Protein AF-D1ADI3-F1 (afdb_monomer_lite)

InterPro domains:
  IPR058776 Potassium/proton antiporter subunit KhtT-like, N-terminal domain [PF25991] (2-65)

Structure (mmCIF, N/CA/C/O backbone):
data_AF-D1ADI3-F1
#
_entry.id   AF-D1ADI3-F1
#
loop_
_atom_site.group_PDB
_atom_site.id
_atom_site.type_symbol
_atom_site.label_atom_id
_atom_site.label_alt_id
_atom_site.label_comp_id
_atom_site.label_asym_id
_atom_site.label_entity_id
_atom_site.label_seq_id
_atom_site.pdbx_PDB_ins_code
_atom_site.Cartn_x
_atom_site.Cartn_y
_atom_site.Cartn_z
_atom_site.occupancy
_atom_site.B_iso_or_equiv
_atom_site.auth_seq_id
_atom_site.auth_comp_id
_atom_site.auth_asym_id
_atom_site.auth_atom_id
_atom_site.pdbx_PDB_model_num
ATOM 1 N N . MET A 1 1 ? 9.958 -9.451 -1.513 1.00 50.16 1 MET A N 1
ATOM 2 C CA . MET A 1 1 ? 10.505 -8.105 -1.257 1.00 50.16 1 MET A CA 1
ATOM 3 C C . MET A 1 1 ? 11.798 -8.007 -2.045 1.00 50.16 1 MET A C 1
ATOM 5 O O . MET A 1 1 ? 12.748 -8.694 -1.699 1.00 50.16 1 MET A O 1
ATOM 9 N N . HIS A 1 2 ? 11.793 -7.265 -3.152 1.00 48.75 2 HIS A N 1
ATOM 10 C CA . HIS A 1 2 ? 13.015 -6.947 -3.889 1.00 48.75 2 HIS A CA 1
ATOM 11 C C . HIS A 1 2 ? 13.435 -5.539 -3.481 1.00 48.75 2 HIS A C 1
ATOM 13 O O . HIS A 1 2 ? 12.720 -4.576 -3.744 1.00 48.75 2 HIS A O 1
ATOM 19 N N . THR A 1 3 ? 14.561 -5.430 -2.783 1.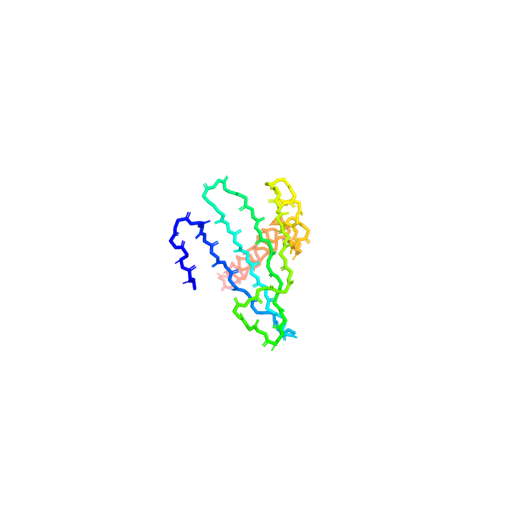00 45.84 3 THR A N 1
ATOM 20 C CA . THR A 1 3 ? 15.181 -4.137 -2.495 1.00 45.84 3 THR A CA 1
ATOM 21 C C . THR A 1 3 ? 15.946 -3.720 -3.743 1.00 45.84 3 THR A C 1
ATOM 23 O O . THR A 1 3 ? 16.947 -4.349 -4.084 1.00 45.84 3 THR A O 1
ATOM 26 N N . ILE A 1 4 ? 15.460 -2.696 -4.444 1.00 57.00 4 ILE A N 1
ATOM 27 C CA . ILE A 1 4 ? 16.210 -2.066 -5.534 1.00 57.00 4 ILE A CA 1
ATOM 28 C C . ILE A 1 4 ? 17.205 -1.104 -4.867 1.00 57.00 4 ILE A C 1
ATOM 30 O O . ILE A 1 4 ? 16.772 -0.233 -4.104 1.00 57.00 4 ILE A O 1
ATOM 34 N N . PRO A 1 5 ? 18.528 -1.270 -5.058 1.00 40.47 5 PRO A N 1
ATOM 35 C CA . PRO A 1 5 ? 19.515 -0.428 -4.393 1.00 40.47 5 PRO A CA 1
ATOM 36 C C . PRO A 1 5 ? 19.286 1.050 -4.731 1.00 40.47 5 PRO A C 1
ATOM 38 O O . PRO A 1 5 ? 19.374 1.444 -5.889 1.00 40.47 5 PRO A O 1
ATOM 41 N N . GLY A 1 6 ? 19.007 1.863 -3.709 1.00 58.59 6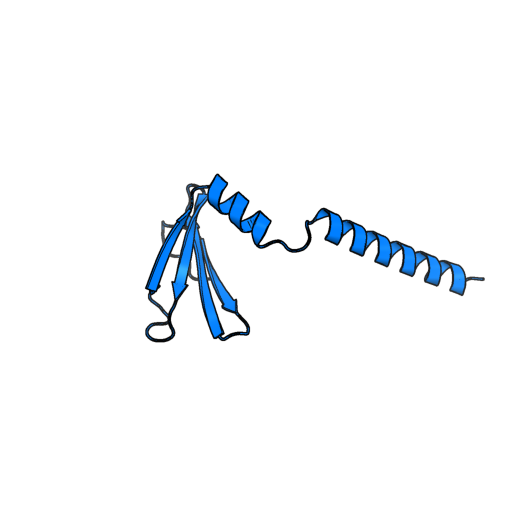 GLY A N 1
ATOM 42 C CA . GLY A 1 6 ? 18.960 3.324 -3.815 1.00 58.59 6 GLY A CA 1
ATOM 43 C C . GLY A 1 6 ? 17.615 3.962 -4.178 1.00 58.59 6 GLY A C 1
ATOM 44 O O . GLY A 1 6 ? 17.601 5.173 -4.354 1.00 58.59 6 GLY A O 1
ATOM 45 N N . THR A 1 7 ? 16.503 3.220 -4.284 1.00 64.81 7 THR A N 1
ATOM 46 C CA . THR A 1 7 ? 15.254 3.809 -4.831 1.00 64.81 7 THR A CA 1
ATOM 47 C C . THR A 1 7 ? 13.978 3.584 -4.020 1.00 64.81 7 THR A C 1
ATOM 49 O O . THR A 1 7 ? 12.998 4.267 -4.285 1.00 64.81 7 THR A O 1
ATOM 52 N N . GLY A 1 8 ? 13.958 2.705 -3.011 1.00 77.12 8 GLY A N 1
ATOM 53 C CA . GLY A 1 8 ? 12.768 2.512 -2.171 1.00 77.12 8 GLY A CA 1
ATOM 54 C C . GLY A 1 8 ? 12.443 1.063 -1.820 1.00 77.12 8 GLY A C 1
ATOM 55 O O . GLY A 1 8 ? 13.241 0.153 -2.046 1.00 77.12 8 GLY A O 1
ATOM 56 N N . THR A 1 9 ? 11.251 0.844 -1.264 1.00 85.88 9 THR A N 1
ATOM 57 C CA . THR A 1 9 ? 10.685 -0.486 -0.994 1.00 85.88 9 THR A CA 1
ATOM 58 C C . THR A 1 9 ? 9.556 -0.780 -1.970 1.00 85.88 9 THR A C 1
ATOM 60 O O . THR A 1 9 ? 8.614 0.001 -2.071 1.00 85.88 9 THR A O 1
ATOM 63 N N . VAL A 1 10 ? 9.621 -1.926 -2.655 1.00 89.06 10 VAL A N 1
ATOM 64 C CA . VAL A 1 10 ? 8.537 -2.401 -3.525 1.00 89.06 10 VAL A CA 1
ATOM 65 C C . VAL A 1 10 ? 7.746 -3.508 -2.834 1.00 89.06 10 VAL A C 1
ATOM 67 O O . VAL A 1 10 ? 8.301 -4.533 -2.419 1.00 89.06 10 VAL A O 1
ATOM 70 N N . HIS A 1 11 ? 6.434 -3.315 -2.754 1.00 88.12 11 HIS A N 1
ATOM 71 C CA . HIS A 1 11 ? 5.466 -4.289 -2.270 1.00 88.12 11 HIS A CA 1
ATOM 72 C C . HIS A 1 11 ? 4.675 -4.866 -3.439 1.00 88.12 11 HIS A C 1
ATOM 74 O O . HIS A 1 11 ? 3.919 -4.147 -4.084 1.00 88.12 11 HIS A O 1
ATOM 80 N N . HIS A 1 12 ? 4.807 -6.167 -3.691 1.00 89.00 12 HIS A N 1
ATOM 81 C CA . HIS A 1 12 ? 4.021 -6.874 -4.703 1.00 89.00 12 HIS A CA 1
ATOM 82 C C . HIS A 1 12 ? 2.822 -7.577 -4.076 1.00 89.00 12 HIS A C 1
ATOM 84 O O . HIS A 1 12 ? 2.948 -8.225 -3.036 1.00 89.00 12 HIS A O 1
ATOM 90 N N . TYR A 1 13 ? 1.680 -7.499 -4.753 1.00 86.75 13 TYR A N 1
ATOM 91 C CA . TYR A 1 13 ? 0.442 -8.163 -4.375 1.00 86.75 13 TYR A CA 1
ATOM 92 C C . TYR A 1 13 ? -0.176 -8.861 -5.582 1.00 86.75 13 TYR A C 1
ATOM 94 O O . TYR A 1 13 ? -0.291 -8.293 -6.667 1.00 86.75 13 TYR A O 1
ATOM 102 N N . GLU A 1 14 ? -0.624 -10.092 -5.372 1.00 87.44 14 GLU A N 1
ATOM 103 C CA . GLU A 1 14 ? -1.434 -10.827 -6.334 1.00 87.44 14 GLU A CA 1
ATOM 104 C C . GLU A 1 14 ? -2.853 -10.949 -5.785 1.00 87.44 14 GLU A C 1
ATOM 106 O O . GLU A 1 14 ? -3.092 -11.434 -4.676 1.00 87.44 14 GLU A O 1
ATOM 111 N N . THR A 1 15 ? -3.817 -10.442 -6.543 1.00 83.12 15 THR A N 1
ATOM 112 C CA . THR A 1 15 ? -5.228 -10.550 -6.189 1.00 83.12 15 THR A CA 1
ATOM 113 C C . THR A 1 15 ? -5.715 -11.974 -6.428 1.00 83.12 15 THR A C 1
ATOM 115 O O . THR A 1 15 ? -5.262 -12.665 -7.334 1.00 83.12 15 THR A O 1
ATOM 118 N N . ARG A 1 16 ? -6.759 -12.388 -5.706 1.00 83.56 16 ARG A N 1
ATOM 119 C CA . ARG A 1 16 ? -7.425 -13.687 -5.937 1.00 83.56 16 ARG A CA 1
ATOM 120 C C . ARG A 1 16 ? -8.000 -13.850 -7.350 1.00 83.56 16 ARG A C 1
ATOM 122 O O . ARG A 1 16 ? -8.339 -14.958 -7.740 1.00 83.56 16 ARG A O 1
ATOM 129 N N . ARG A 1 17 ? -8.157 -12.748 -8.092 1.00 83.06 17 ARG A N 1
ATOM 130 C CA . ARG A 1 17 ? -8.621 -12.736 -9.487 1.00 83.06 17 ARG A CA 1
ATOM 131 C C . ARG A 1 17 ? -7.474 -12.863 -10.500 1.00 83.06 17 ARG A C 1
ATOM 133 O O . ARG A 1 17 ? -7.742 -12.779 -11.690 1.00 83.06 17 ARG A O 1
ATOM 140 N N . GLY A 1 18 ? -6.231 -13.033 -10.043 1.00 84.88 18 GLY A N 1
ATOM 141 C CA . GLY A 1 18 ? -5.050 -13.210 -10.893 1.00 84.88 18 GLY A CA 1
ATOM 142 C C . GLY A 1 18 ? -4.391 -11.912 -11.369 1.00 84.88 18 GLY A C 1
ATOM 143 O O . GLY A 1 18 ? -3.463 -11.961 -12.166 1.00 84.88 18 GLY A O 1
ATOM 144 N N . HIS A 1 19 ? -4.838 -10.739 -10.906 1.00 85.38 19 HIS A N 1
ATOM 145 C CA . HIS A 1 19 ? -4.141 -9.479 -11.199 1.00 85.38 19 HIS A CA 1
ATOM 146 C C . HIS A 1 19 ? -2.947 -9.290 -10.268 1.00 85.38 19 HIS A C 1
ATOM 148 O O . HIS A 1 19 ? -3.105 -9.431 -9.052 1.00 85.38 19 HIS A O 1
ATOM 154 N N . ARG A 1 20 ? -1.800 -8.891 -10.821 1.00 89.31 20 ARG A N 1
ATOM 155 C CA . ARG A 1 20 ? -0.608 -8.503 -10.065 1.00 89.31 20 ARG A CA 1
ATOM 156 C C . ARG A 1 20 ? -0.485 -6.978 -10.038 1.00 89.31 20 ARG A C 1
ATOM 158 O O . ARG A 1 20 ? -0.565 -6.313 -11.069 1.00 89.31 20 ARG A O 1
ATOM 165 N N . LEU A 1 21 ? -0.276 -6.440 -8.844 1.00 90.19 21 LEU A N 1
ATOM 166 C CA . LEU A 1 21 ? -0.039 -5.023 -8.587 1.00 90.19 21 LEU A CA 1
ATOM 167 C C . LEU A 1 21 ? 1.206 -4.843 -7.714 1.00 90.19 21 LEU A C 1
ATOM 169 O O . LEU A 1 21 ? 1.564 -5.725 -6.931 1.00 90.19 21 LEU A O 1
ATOM 173 N N . GLY A 1 22 ? 1.871 -3.707 -7.862 1.00 91.25 22 GLY A N 1
ATOM 174 C CA . GLY A 1 22 ? 3.028 -3.305 -7.077 1.00 91.25 22 GLY A CA 1
ATOM 175 C C . GLY A 1 22 ? 2.834 -1.911 -6.497 1.00 91.25 22 GLY A C 1
ATOM 176 O O . GLY A 1 22 ? 2.176 -1.075 -7.107 1.00 91.25 22 GLY A O 1
ATOM 177 N N . VAL A 1 23 ? 3.410 -1.658 -5.328 1.00 92.56 23 VAL A N 1
ATOM 178 C CA . VAL A 1 23 ? 3.532 -0.316 -4.755 1.00 92.56 23 VAL A CA 1
ATOM 179 C C . VAL A 1 23 ? 4.998 -0.086 -4.428 1.00 92.56 23 VAL A C 1
ATOM 181 O O . VAL A 1 23 ? 5.544 -0.773 -3.564 1.00 92.56 23 VAL A O 1
ATOM 184 N N . LEU A 1 24 ? 5.636 0.850 -5.125 1.00 91.19 24 LEU A N 1
ATOM 185 C CA . LEU A 1 24 ? 6.964 1.354 -4.783 1.00 91.19 24 LEU A CA 1
ATOM 186 C C . LEU A 1 24 ? 6.798 2.555 -3.853 1.00 91.19 24 LEU A C 1
ATOM 188 O O . LEU A 1 24 ? 6.035 3.466 -4.155 1.00 91.19 24 LEU A O 1
ATOM 192 N N . ILE A 1 25 ? 7.509 2.541 -2.734 1.00 90.06 25 ILE A N 1
ATOM 193 C CA . ILE A 1 25 ? 7.634 3.670 -1.815 1.00 90.06 25 ILE A CA 1
ATOM 194 C C . ILE A 1 25 ? 9.090 4.092 -1.855 1.00 90.06 25 ILE A C 1
ATOM 196 O O . ILE A 1 25 ? 9.949 3.320 -1.420 1.00 90.06 25 ILE A O 1
ATOM 200 N N . ASP A 1 26 ? 9.370 5.272 -2.389 1.00 87.62 26 ASP A N 1
ATOM 201 C CA . ASP A 1 26 ? 10.732 5.785 -2.398 1.00 87.62 26 ASP A CA 1
ATOM 202 C C . ASP A 1 26 ? 11.152 6.342 -1.027 1.00 87.62 26 ASP A C 1
ATOM 204 O O . ASP A 1 26 ? 10.433 6.271 -0.027 1.00 87.62 26 ASP A O 1
ATOM 208 N N . HIS A 1 27 ? 12.377 6.848 -0.962 1.00 83.44 27 HIS A N 1
ATOM 209 C CA . HIS A 1 27 ? 12.961 7.396 0.257 1.00 83.44 27 HIS A CA 1
ATOM 210 C C . HIS A 1 27 ? 12.411 8.784 0.641 1.00 83.44 27 HIS A C 1
ATOM 212 O O . HIS A 1 27 ? 12.534 9.181 1.799 1.00 83.44 27 HIS A O 1
ATOM 218 N N . GLU A 1 28 ? 11.789 9.497 -0.299 1.00 82.12 28 GLU A N 1
ATOM 219 C CA . GLU A 1 28 ? 11.122 10.792 -0.100 1.00 82.12 28 GLU A CA 1
ATOM 220 C C . GLU A 1 28 ? 9.653 10.596 0.341 1.00 82.12 28 GLU A C 1
ATOM 222 O O . GLU A 1 28 ? 9.009 11.488 0.908 1.00 82.12 28 GLU A O 1
ATOM 227 N N . GLY A 1 29 ? 9.150 9.368 0.199 1.00 80.69 29 GLY A N 1
ATOM 228 C CA . GLY A 1 29 ? 7.815 8.941 0.584 1.00 80.69 29 GLY A CA 1
ATOM 229 C C . GLY A 1 29 ? 6.789 9.068 -0.538 1.00 80.69 29 GLY A C 1
ATOM 230 O O . GLY A 1 29 ? 5.598 8.905 -0.251 1.00 80.69 29 GLY A O 1
ATOM 231 N N . HIS A 1 30 ? 7.219 9.332 -1.776 1.00 85.88 30 HIS A N 1
ATOM 232 C CA . HIS A 1 30 ? 6.345 9.234 -2.939 1.00 85.88 30 HIS A CA 1
ATOM 233 C C . HIS A 1 30 ? 6.006 7.775 -3.198 1.00 85.88 30 HIS A C 1
ATOM 235 O O . HIS A 1 30 ? 6.769 6.845 -2.898 1.00 85.88 30 HIS A O 1
ATOM 241 N N . ARG A 1 31 ? 4.797 7.568 -3.711 1.00 92.50 31 ARG A N 1
ATOM 242 C CA . ARG A 1 31 ? 4.242 6.236 -3.907 1.00 92.50 31 ARG A CA 1
ATOM 243 C C . ARG A 1 31 ? 3.950 6.059 -5.373 1.00 92.50 31 ARG A C 1
ATOM 245 O O . ARG A 1 31 ? 3.326 6.898 -5.998 1.00 92.50 31 ARG A O 1
ATOM 252 N N . THR A 1 32 ? 4.382 4.937 -5.912 1.00 92.56 32 THR A N 1
ATOM 253 C CA . THR A 1 32 ? 4.162 4.606 -7.310 1.00 92.56 32 THR A CA 1
ATOM 254 C C . THR A 1 32 ? 3.383 3.304 -7.390 1.00 92.56 32 THR A C 1
ATOM 256 O O . THR A 1 32 ? 3.852 2.259 -6.932 1.00 92.56 32 THR A O 1
ATOM 259 N N . LEU A 1 33 ? 2.180 3.365 -7.958 1.00 92.19 33 LEU A N 1
ATOM 260 C CA . LEU A 1 33 ? 1.344 2.204 -8.229 1.00 92.19 33 LEU A CA 1
ATOM 261 C C . LEU A 1 33 ? 1.759 1.576 -9.560 1.00 92.19 33 LEU A C 1
ATOM 263 O O . LEU A 1 33 ? 1.807 2.239 -10.590 1.00 92.19 33 LEU A O 1
ATOM 267 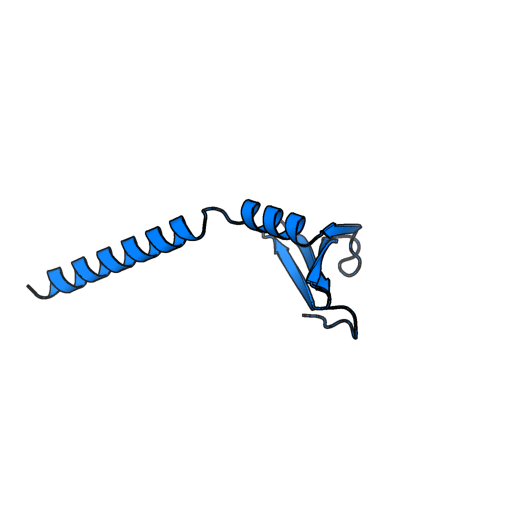N N . MET A 1 34 ? 2.020 0.277 -9.543 1.00 92.12 34 MET A N 1
ATOM 268 C CA . MET A 1 34 ? 2.480 -0.504 -10.686 1.00 92.12 34 MET A CA 1
ATOM 269 C C . MET A 1 34 ? 1.436 -1.571 -11.017 1.00 92.12 34 MET A C 1
ATOM 271 O O . MET A 1 34 ? 1.042 -2.350 -10.149 1.00 92.12 34 MET A O 1
ATOM 275 N N . ILE A 1 35 ? 0.991 -1.634 -12.268 1.00 90.88 35 ILE A N 1
ATOM 276 C CA . ILE A 1 35 ? 0.022 -2.624 -12.753 1.00 90.88 35 ILE A CA 1
ATOM 277 C C . ILE A 1 35 ? 0.729 -3.542 -13.741 1.00 90.88 35 ILE A C 1
ATOM 279 O O . ILE A 1 35 ? 1.267 -3.084 -14.750 1.00 90.88 35 ILE A O 1
ATOM 283 N N . TYR A 1 36 ? 0.693 -4.842 -13.469 1.00 87.81 36 TYR A N 1
ATOM 284 C CA . TYR A 1 36 ? 1.328 -5.860 -14.299 1.00 87.81 36 TYR A CA 1
ATOM 285 C C . TYR A 1 36 ? 0.283 -6.571 -15.168 1.00 87.81 36 TYR A C 1
ATOM 287 O O . TYR A 1 36 ? -0.837 -6.834 -14.720 1.00 87.81 36 TYR A O 1
ATOM 295 N N . ASN A 1 37 ? 0.644 -6.899 -16.411 1.00 79.69 37 ASN A N 1
ATOM 296 C CA . ASN A 1 37 ? -0.098 -7.834 -17.260 1.00 79.69 37 ASN A CA 1
ATOM 297 C C . ASN A 1 37 ? 0.590 -9.207 -17.248 1.00 79.69 37 ASN A C 1
ATOM 299 O O . ASN A 1 37 ? 1.764 -9.330 -16.928 1.00 79.69 37 ASN A O 1
ATOM 303 N N . GLY A 1 38 ? -0.148 -10.258 -17.606 1.00 68.31 38 GLY A N 1
ATOM 304 C CA . GLY A 1 38 ? 0.376 -11.630 -17.606 1.00 68.31 38 GLY A CA 1
ATOM 305 C C . GLY A 1 38 ? 1.419 -11.939 -18.691 1.00 68.31 38 GLY A C 1
ATOM 306 O O . GLY A 1 38 ? 1.811 -13.094 -18.805 1.00 68.31 38 GLY A O 1
ATOM 307 N N . GLU A 1 39 ? 1.827 -10.958 -19.502 1.00 72.06 39 GLU A N 1
ATOM 308 C CA . GLU A 1 39 ? 2.809 -11.142 -20.583 1.00 72.06 39 GLU A CA 1
ATOM 309 C C . GLU A 1 39 ? 4.252 -11.000 -20.085 1.00 72.06 39 GLU A C 1
ATOM 311 O O . GLU A 1 39 ? 5.109 -11.770 -20.506 1.00 72.06 39 GLU A O 1
ATOM 316 N N . ASP A 1 40 ? 4.507 -10.068 -19.161 1.00 73.19 40 ASP A N 1
ATOM 317 C CA . ASP A 1 40 ? 5.797 -9.910 -18.491 1.00 73.19 40 ASP A CA 1
ATOM 318 C C . ASP A 1 40 ? 5.559 -9.686 -16.984 1.00 73.19 40 ASP A C 1
ATOM 320 O O . ASP A 1 40 ? 5.096 -8.618 -16.574 1.00 73.19 40 ASP A O 1
ATOM 324 N N . PRO A 1 41 ? 5.834 -10.688 -16.130 1.00 69.31 41 PRO A N 1
ATOM 325 C CA . PRO A 1 41 ? 5.627 -10.564 -14.693 1.00 69.31 41 PRO A CA 1
ATOM 326 C C . PRO A 1 41 ? 6.611 -9.595 -14.022 1.00 69.31 41 PRO A C 1
ATOM 328 O O . PRO A 1 41 ? 6.349 -9.192 -12.882 1.00 69.31 41 PRO A O 1
ATOM 331 N N . ASP A 1 42 ? 7.703 -9.229 -14.697 1.00 73.75 42 ASP A N 1
ATOM 332 C CA . ASP A 1 42 ? 8.797 -8.434 -14.140 1.00 73.75 42 ASP A CA 1
ATOM 333 C C . ASP A 1 42 ? 8.733 -6.957 -14.564 1.00 73.75 42 ASP A C 1
ATOM 335 O O . ASP A 1 42 ? 9.261 -6.097 -13.852 1.00 73.75 42 ASP A O 1
ATOM 339 N N . SER A 1 43 ? 7.994 -6.633 -15.631 1.00 79.19 43 SER A N 1
ATOM 340 C CA . SER A 1 43 ? 7.823 -5.260 -16.124 1.00 79.19 43 SER A CA 1
ATOM 341 C C . SER A 1 43 ? 6.384 -4.764 -15.951 1.00 79.19 43 SER A C 1
ATOM 343 O O . SER A 1 43 ? 5.449 -5.370 -16.478 1.00 79.19 43 SER A O 1
ATOM 345 N N . PRO A 1 44 ? 6.150 -3.644 -15.243 1.00 81.81 44 PRO A N 1
ATOM 346 C CA . PRO A 1 44 ? 4.812 -3.080 -15.148 1.00 81.81 44 PRO A CA 1
ATOM 347 C C . PRO A 1 44 ? 4.350 -2.557 -16.512 1.00 81.81 44 PRO A C 1
ATOM 349 O O . PRO A 1 44 ? 5.072 -1.844 -17.206 1.00 81.81 44 PRO A O 1
ATOM 352 N N . ARG A 1 45 ? 3.103 -2.859 -16.875 1.00 87.00 45 ARG A N 1
ATOM 353 C CA . ARG A 1 45 ? 2.452 -2.302 -18.067 1.00 87.00 45 ARG A CA 1
ATOM 354 C C . ARG A 1 45 ? 2.092 -0.832 -17.868 1.00 87.00 45 ARG A C 1
ATOM 356 O O . ARG A 1 45 ? 2.154 -0.044 -18.808 1.00 87.00 45 ARG A O 1
ATOM 363 N N . HIS A 1 46 ? 1.667 -0.486 -16.655 1.00 87.75 46 HIS A N 1
ATOM 364 C CA . HIS A 1 46 ? 1.308 0.875 -16.283 1.00 87.75 46 HIS A CA 1
ATOM 365 C C . HIS A 1 46 ? 1.888 1.224 -14.924 1.00 87.75 46 HIS A C 1
ATOM 367 O O . HIS A 1 46 ? 1.876 0.407 -14.002 1.00 87.75 46 HIS A O 1
ATOM 373 N N . THR A 1 47 ? 2.334 2.467 -14.821 1.00 90.94 47 THR A N 1
ATOM 374 C CA . THR A 1 47 ? 2.903 3.049 -13.616 1.00 90.94 47 THR A CA 1
ATOM 375 C C . THR A 1 47 ? 2.197 4.376 -13.375 1.00 90.94 47 THR A C 1
ATOM 377 O O . THR A 1 47 ? 2.035 5.157 -14.311 1.00 90.94 47 THR A O 1
ATOM 380 N N . ILE A 1 48 ? 1.726 4.596 -12.152 1.00 92.81 48 ILE A N 1
ATOM 381 C CA . ILE A 1 48 ? 1.046 5.820 -11.727 1.00 92.81 48 ILE A CA 1
ATOM 382 C C . ILE A 1 48 ? 1.800 6.339 -10.511 1.00 92.81 48 ILE A C 1
ATOM 384 O O . ILE A 1 48 ? 1.783 5.703 -9.456 1.00 92.81 48 ILE A O 1
ATOM 388 N N . GLU A 1 49 ? 2.483 7.463 -10.678 1.00 92.75 49 GLU A N 1
ATOM 389 C CA . GLU A 1 49 ? 3.076 8.206 -9.570 1.00 92.75 49 GLU A CA 1
A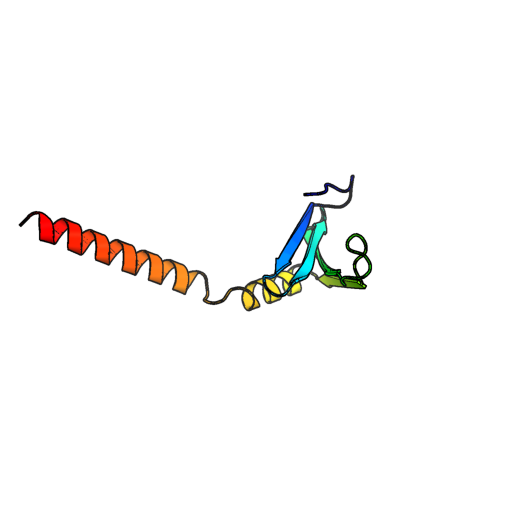TOM 390 C C . GLU A 1 49 ? 1.957 8.923 -8.818 1.00 92.75 49 GLU A C 1
ATOM 392 O O . GLU A 1 49 ? 1.047 9.478 -9.431 1.00 92.75 49 GLU A O 1
ATOM 397 N N . LEU A 1 50 ? 1.999 8.835 -7.495 1.00 92.19 50 LEU A N 1
ATOM 398 C CA . LEU A 1 50 ? 1.047 9.457 -6.595 1.00 92.19 50 LEU A CA 1
ATOM 399 C C . LEU A 1 50 ? 1.813 10.347 -5.631 1.00 92.19 50 LEU A C 1
ATOM 401 O O . LEU A 1 50 ? 2.758 9.898 -4.959 1.00 92.19 50 LEU A O 1
ATOM 405 N N . ASP A 1 51 ? 1.335 11.576 -5.503 1.00 89.88 51 ASP A N 1
ATOM 406 C CA . ASP A 1 51 ? 1.737 12.422 -4.397 1.00 89.88 51 ASP A CA 1
ATOM 407 C C . ASP A 1 51 ? 1.216 11.861 -3.069 1.00 89.88 51 ASP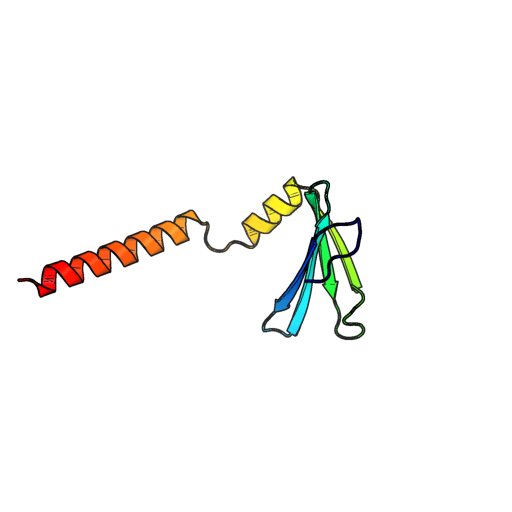 A C 1
ATOM 409 O O . ASP A 1 51 ? 0.377 10.951 -2.989 1.00 89.88 51 ASP A O 1
ATOM 413 N N . ARG A 1 52 ? 1.783 12.371 -1.973 1.00 86.62 52 ARG A N 1
ATOM 414 C CA . ARG A 1 52 ? 1.488 11.876 -0.625 1.00 86.62 52 ARG A CA 1
ATOM 415 C C . ARG A 1 52 ? -0.011 11.923 -0.322 1.00 86.62 52 ARG A C 1
ATOM 417 O O . ARG A 1 52 ? -0.546 10.945 0.193 1.00 86.62 52 ARG A O 1
ATOM 424 N N . ASP A 1 53 ? -0.658 13.038 -0.635 1.00 90.12 53 ASP A N 1
ATOM 425 C CA . ASP A 1 53 ? -2.077 13.283 -0.391 1.00 90.12 53 ASP A CA 1
ATOM 426 C C . ASP A 1 53 ? -2.985 12.439 -1.297 1.00 90.12 53 ASP A C 1
ATOM 428 O O . ASP A 1 53 ? -3.982 11.899 -0.818 1.00 90.12 53 ASP A O 1
ATOM 432 N N . GLU A 1 54 ? -2.628 12.252 -2.567 1.00 91.38 54 GLU A N 1
ATOM 433 C CA . GLU A 1 54 ? -3.352 11.366 -3.491 1.00 91.38 54 GLU A CA 1
ATOM 434 C C . GLU A 1 54 ? -3.308 9.909 -3.024 1.00 91.38 54 GLU A C 1
ATOM 436 O O . GLU A 1 54 ? -4.320 9.201 -3.015 1.00 91.38 54 GLU A O 1
ATOM 441 N N . ALA A 1 55 ? -2.138 9.455 -2.579 1.00 90.25 55 ALA A N 1
ATOM 442 C CA . ALA A 1 55 ? -1.984 8.114 -2.046 1.00 90.25 55 ALA A CA 1
ATOM 443 C C . ALA A 1 55 ? -2.742 7.914 -0.725 1.00 90.25 55 ALA A C 1
ATOM 445 O O . ALA A 1 55 ? -3.306 6.839 -0.506 1.00 90.25 55 ALA A O 1
ATOM 446 N N . ASP A 1 56 ? -2.786 8.931 0.138 1.00 87.56 56 ASP A N 1
ATOM 447 C CA . ASP A 1 56 ? -3.564 8.890 1.378 1.00 87.56 56 ASP A CA 1
ATOM 448 C C . ASP A 1 56 ? -5.076 8.821 1.072 1.00 87.56 56 ASP A C 1
ATOM 450 O O . ASP A 1 56 ? -5.794 8.018 1.675 1.00 87.56 56 ASP A O 1
ATOM 454 N N . GLN A 1 57 ? -5.557 9.572 0.073 1.00 89.19 57 GLN A N 1
ATOM 455 C CA . GLN A 1 57 ? -6.938 9.476 -0.416 1.00 89.19 57 GLN A CA 1
ATOM 456 C C . GLN A 1 57 ? -7.252 8.079 -0.969 1.00 89.19 57 GLN A C 1
ATOM 458 O O . GLN A 1 57 ? -8.275 7.487 -0.618 1.00 89.19 57 GLN A O 1
ATOM 463 N N . LEU A 1 58 ? -6.367 7.515 -1.795 1.00 89.69 58 LEU A N 1
ATOM 464 C CA . LEU A 1 58 ? -6.556 6.177 -2.354 1.00 89.69 58 LEU A CA 1
ATOM 465 C C . LEU A 1 58 ? -6.568 5.101 -1.260 1.00 89.69 58 LEU A C 1
ATOM 467 O O . LEU A 1 58 ? -7.414 4.208 -1.284 1.00 89.69 58 LEU A O 1
ATOM 471 N N . ALA A 1 59 ? -5.675 5.195 -0.273 1.00 86.88 59 ALA A N 1
ATOM 472 C CA . ALA A 1 59 ? -5.654 4.285 0.868 1.00 86.88 59 ALA A CA 1
ATOM 473 C C . ALA A 1 59 ? -6.968 4.342 1.659 1.00 86.88 59 ALA A C 1
ATOM 475 O O . ALA A 1 59 ? -7.489 3.300 2.058 1.00 86.88 59 ALA A O 1
ATOM 476 N N . GLN A 1 60 ? -7.529 5.540 1.834 1.00 84.62 60 GLN A N 1
ATOM 477 C CA . GLN A 1 60 ? -8.811 5.725 2.504 1.00 84.62 60 GLN A CA 1
ATOM 478 C C . GLN A 1 60 ? -9.978 5.099 1.729 1.00 84.62 60 GLN A C 1
ATOM 480 O O . GLN A 1 60 ? -10.877 4.544 2.356 1.00 84.62 60 GLN A O 1
ATOM 485 N N . LEU A 1 61 ? -9.958 5.157 0.393 1.00 85.88 61 LEU A N 1
ATOM 486 C CA . LEU A 1 61 ? -10.966 4.521 -0.467 1.00 85.88 61 LEU A CA 1
ATOM 487 C C . LEU A 1 61 ? -10.845 2.992 -0.492 1.00 85.88 61 LEU A C 1
ATOM 489 O O . LEU A 1 61 ? -11.846 2.293 -0.612 1.00 85.88 61 LEU A O 1
ATOM 493 N N . LEU A 1 62 ? -9.621 2.467 -0.407 1.00 83.19 62 LEU A N 1
ATOM 494 C CA . LEU A 1 62 ? -9.361 1.025 -0.386 1.00 83.19 62 LEU A CA 1
ATOM 495 C C . LEU A 1 62 ? -9.628 0.390 0.988 1.00 83.19 62 LEU A C 1
ATOM 497 O O . LEU A 1 62 ? -9.784 -0.830 1.079 1.00 83.19 62 LEU A O 1
ATOM 501 N N . GLN A 1 63 ? -9.666 1.187 2.056 1.00 72.19 63 GLN A N 1
ATOM 502 C CA . GLN A 1 63 ? -10.109 0.747 3.374 1.00 72.19 63 GLN A CA 1
ATOM 503 C C . GLN A 1 63 ? -11.639 0.662 3.418 1.00 72.19 63 GLN A C 1
ATOM 505 O O . GLN A 1 63 ? -12.313 1.682 3.496 1.00 72.19 63 GLN A O 1
ATOM 510 N N . ASP A 1 64 ? -12.183 -0.556 3.443 1.00 60.44 64 ASP A N 1
ATOM 511 C CA . ASP A 1 64 ? -13.620 -0.791 3.621 1.00 60.44 64 ASP A CA 1
ATOM 512 C C . ASP A 1 64 ? -13.841 -1.810 4.761 1.00 60.44 64 ASP A C 1
ATOM 514 O O . ASP A 1 64 ? -13.365 -2.951 4.640 1.00 60.44 64 ASP A O 1
ATOM 518 N N . PRO A 1 65 ? -14.511 -1.484 5.891 1.00 56.69 65 PRO A N 1
ATOM 519 C CA . PRO A 1 65 ? -15.003 -0.186 6.386 1.00 56.69 65 PRO A CA 1
ATOM 520 C C . PRO A 1 65 ? -13.917 0.592 7.176 1.00 56.69 65 PRO A C 1
ATOM 522 O O . PRO A 1 65 ? -12.865 0.015 7.485 1.00 56.69 65 PRO A O 1
ATOM 525 N N . PRO A 1 66 ? -14.129 1.881 7.532 1.00 62.94 66 PRO A N 1
ATOM 526 C CA . PRO A 1 66 ? -13.140 2.689 8.251 1.00 62.94 66 PRO A CA 1
ATOM 527 C C . PRO A 1 66 ? -12.630 1.988 9.516 1.00 62.94 66 PRO A C 1
ATOM 529 O O . PRO A 1 66 ? -13.366 1.261 10.181 1.00 62.94 66 PRO A O 1
ATOM 532 N N . ILE A 1 67 ? -11.363 2.223 9.886 1.00 66.06 67 ILE A N 1
ATOM 533 C CA . ILE A 1 67 ? -10.720 1.636 11.082 1.00 66.06 67 ILE A CA 1
ATOM 534 C C . ILE A 1 67 ? -11.615 1.721 12.329 1.00 66.06 67 ILE A C 1
ATOM 536 O O . ILE A 1 67 ? -11.618 0.794 13.135 1.00 66.06 67 ILE A O 1
ATOM 540 N N . VAL A 1 68 ? -12.412 2.786 12.455 1.00 65.69 68 VAL A N 1
ATOM 541 C CA . VAL A 1 68 ? -13.411 2.963 13.518 1.00 65.69 68 VAL A CA 1
ATOM 542 C C . VAL A 1 68 ? -14.416 1.810 13.554 1.00 65.69 68 VAL A C 1
ATOM 544 O O . VAL A 1 68 ? -14.592 1.201 14.604 1.00 65.69 68 VAL A O 1
ATOM 547 N N . ASP A 1 69 ? -14.998 1.430 12.418 1.00 69.00 69 ASP A N 1
ATOM 548 C CA . ASP A 1 69 ? -15.958 0.325 12.332 1.00 69.00 69 ASP A CA 1
ATOM 549 C C . ASP A 1 69 ? -15.290 -1.019 12.638 1.00 69.00 69 ASP A C 1
ATOM 551 O O . ASP A 1 69 ? -15.882 -1.892 13.278 1.00 69.00 69 ASP A O 1
ATOM 555 N N . ARG A 1 70 ? -14.016 -1.182 12.253 1.00 68.25 70 ARG A N 1
ATOM 556 C CA . ARG A 1 70 ? -13.240 -2.381 12.595 1.00 68.25 70 ARG A CA 1
ATOM 557 C C . ARG A 1 70 ? -12.929 -2.464 14.091 1.00 68.25 70 ARG A C 1
ATOM 559 O O . ARG A 1 70 ? -12.990 -3.559 14.650 1.00 68.25 70 ARG A O 1
ATOM 566 N N . VAL A 1 71 ? -12.614 -1.339 14.731 1.00 80.69 71 VAL A N 1
ATOM 567 C CA . VAL A 1 71 ? -12.399 -1.241 16.183 1.00 80.69 71 VAL A CA 1
ATOM 568 C C . VAL A 1 71 ? -13.708 -1.490 16.928 1.00 80.69 71 VAL A C 1
ATOM 570 O O . VAL A 1 71 ? -13.738 -2.341 17.810 1.00 80.69 71 VAL A O 1
ATOM 573 N N . THR A 1 72 ? -14.810 -0.863 16.513 1.00 80.31 72 THR A N 1
ATOM 574 C CA . THR A 1 72 ? -16.140 -1.092 17.095 1.00 80.31 72 THR A CA 1
ATOM 575 C C . THR A 1 72 ? -16.570 -2.557 16.980 1.00 80.31 72 THR A C 1
ATOM 577 O O . THR A 1 72 ? -17.132 -3.121 17.919 1.00 80.31 72 THR A O 1
ATOM 580 N N . GLU A 1 73 ? -16.286 -3.220 15.859 1.00 84.06 73 GLU A N 1
ATOM 581 C CA . GLU A 1 73 ? -16.566 -4.650 15.697 1.00 84.06 73 GLU A CA 1
ATOM 582 C C . GLU A 1 73 ? -15.700 -5.521 16.626 1.00 84.06 73 GLU A C 1
ATOM 584 O O . GLU A 1 73 ? -16.183 -6.511 17.184 1.00 84.06 73 GLU A O 1
ATOM 589 N N . LEU A 1 74 ? -14.433 -5.155 16.847 1.00 84.75 74 LEU A N 1
ATOM 590 C CA . LEU A 1 74 ? -13.569 -5.836 17.816 1.00 84.75 74 LEU A CA 1
ATOM 591 C C . LEU A 1 74 ? -14.054 -5.637 19.259 1.00 84.75 74 LEU A C 1
ATOM 593 O O . LEU A 1 74 ? -14.134 -6.614 20.005 1.00 84.75 74 LEU A O 1
ATOM 597 N N . GLU A 1 75 ? -14.446 -4.420 19.635 1.00 88.88 75 GLU A N 1
ATOM 598 C CA . GLU A 1 75 ? -15.019 -4.107 20.951 1.00 88.88 75 GLU A CA 1
ATOM 599 C C . GLU A 1 75 ? -16.303 -4.906 21.208 1.00 88.88 75 GLU A C 1
ATOM 601 O O . GLU A 1 75 ? -16.463 -5.514 22.270 1.00 88.88 75 GLU A O 1
ATOM 606 N N . ARG A 1 76 ? -17.196 -4.998 20.210 1.00 89.44 76 ARG A N 1
ATOM 607 C CA . ARG A 1 76 ? -18.416 -5.820 20.297 1.00 89.44 76 ARG A CA 1
ATOM 608 C C . ARG A 1 76 ? -18.099 -7.292 20.544 1.00 89.44 76 ARG A C 1
ATOM 610 O O . ARG A 1 76 ? -18.759 -7.932 21.367 1.00 89.44 76 ARG A O 1
ATOM 617 N N . ARG A 1 77 ? -17.094 -7.842 19.856 1.00 90.00 77 ARG A N 1
ATOM 618 C CA . ARG A 1 77 ? -16.668 -9.241 20.035 1.00 90.00 77 ARG A CA 1
ATOM 619 C C . ARG A 1 77 ? -16.065 -9.484 21.413 1.00 90.00 77 ARG A C 1
ATOM 621 O O . ARG A 1 77 ? -16.369 -10.511 22.019 1.00 90.00 77 ARG A O 1
ATOM 628 N N . LEU A 1 78 ? -15.264 -8.548 21.922 1.00 93.81 78 LEU A N 1
ATOM 629 C CA . LEU A 1 78 ? -14.691 -8.627 23.265 1.00 93.81 78 LEU A CA 1
ATOM 630 C C . LEU A 1 78 ? -15.798 -8.647 24.332 1.00 93.81 78 LEU A C 1
ATOM 632 O O . LEU A 1 78 ? -15.859 -9.574 25.140 1.00 93.81 78 LEU A O 1
ATOM 636 N N . ALA A 1 79 ? -16.744 -7.708 24.255 1.00 90.38 79 ALA A N 1
ATOM 637 C CA . ALA A 1 79 ? -17.872 -7.625 25.184 1.00 90.38 79 ALA A CA 1
ATOM 638 C C . ALA A 1 79 ? -18.750 -8.894 25.164 1.00 90.38 79 ALA A C 1
ATOM 640 O O . ALA A 1 79 ? -19.271 -9.331 26.193 1.00 90.38 79 ALA A O 1
ATOM 641 N N . ALA A 1 80 ? -18.914 -9.525 23.996 1.00 89.12 80 ALA A N 1
ATOM 642 C CA . ALA A 1 80 ? -19.639 -10.788 23.879 1.00 89.12 80 ALA A CA 1
ATOM 643 C C . ALA A 1 80 ? -18.910 -11.956 24.573 1.00 89.12 80 ALA A C 1
ATOM 645 O O . ALA A 1 80 ? -19.561 -12.816 25.175 1.00 89.12 80 ALA A O 1
ATOM 646 N N . LEU A 1 81 ? -17.575 -11.994 24.520 1.00 92.00 81 LEU A N 1
ATOM 647 C CA . LEU A 1 81 ? -16.771 -13.004 25.214 1.00 92.00 81 LEU A CA 1
ATOM 648 C C . LEU A 1 81 ? -16.820 -12.821 26.733 1.00 92.00 81 LEU A C 1
ATOM 650 O O . LEU A 1 81 ? -17.022 -13.799 27.455 1.00 92.00 81 LEU A O 1
ATOM 654 N N . GLU A 1 82 ? -16.728 -11.584 27.219 1.00 90.31 82 GLU A N 1
ATOM 655 C CA . GLU A 1 82 ? -16.847 -11.270 28.649 1.00 90.31 82 GLU A CA 1
ATOM 656 C C . GLU A 1 82 ? -18.204 -11.694 29.219 1.00 90.31 82 GLU A C 1
ATOM 658 O O . GLU A 1 82 ? -18.273 -12.327 30.279 1.00 90.31 82 GLU A O 1
ATOM 663 N N . LYS A 1 83 ? -19.293 -11.430 28.484 1.00 87.31 83 LYS A N 1
ATOM 664 C CA . LYS A 1 83 ? -20.638 -11.893 28.861 1.00 87.31 83 LYS A CA 1
ATOM 665 C C . LYS A 1 83 ? -20.720 -13.417 28.957 1.00 87.31 83 LYS A C 1
ATOM 667 O O . LYS A 1 83 ? -21.359 -13.936 29.869 1.00 87.31 83 LYS A O 1
ATOM 672 N N . ARG A 1 84 ? -20.066 -14.156 28.055 1.00 85.31 84 ARG A N 1
ATOM 673 C CA . ARG A 1 84 ? -20.056 -15.631 28.088 1.00 85.31 84 ARG A CA 1
ATOM 674 C C . ARG A 1 84 ? -19.268 -16.171 29.280 1.00 85.31 84 ARG A C 1
ATOM 676 O O . ARG A 1 84 ? -19.754 -17.068 29.961 1.00 85.31 84 ARG A O 1
ATOM 683 N N . LEU A 1 85 ? -18.102 -15.595 29.563 1.00 84.88 85 LEU A N 1
ATOM 684 C CA . LEU A 1 85 ? -17.250 -15.994 30.689 1.00 84.88 85 LEU A CA 1
ATOM 685 C C . LEU A 1 85 ? -17.916 -15.737 32.048 1.00 84.88 85 LEU A C 1
ATOM 687 O O . LEU A 1 85 ? -17.822 -16.562 32.953 1.00 84.88 85 LEU A O 1
ATOM 691 N N . THR A 1 86 ? -18.622 -14.615 32.187 1.00 81.69 86 THR A N 1
ATOM 692 C CA . THR A 1 86 ? -19.359 -14.274 33.416 1.00 81.69 86 THR A CA 1
ATOM 693 C C . THR A 1 86 ? -20.630 -15.106 33.597 1.00 81.69 86 THR A C 1
ATOM 695 O O . THR A 1 86 ? -20.984 -15.422 34.731 1.00 81.69 86 THR A O 1
ATOM 698 N N . SER A 1 87 ? -21.273 -15.532 32.505 1.00 75.12 87 SER A N 1
ATOM 699 C CA . SER A 1 87 ? -22.457 -16.406 32.549 1.00 75.12 87 SER A CA 1
ATOM 700 C C . SER A 1 87 ? -22.127 -17.869 32.862 1.00 75.12 87 SER A C 1
ATOM 702 O O . SER A 1 87 ? -22.984 -18.581 33.363 1.00 75.12 87 SER A O 1
ATOM 704 N N . GLN A 1 88 ? -20.901 -18.327 32.582 1.00 69.50 88 GLN A N 1
ATOM 705 C CA . GLN A 1 88 ? -20.467 -19.711 32.826 1.00 69.50 88 GLN A CA 1
ATOM 706 C C . GLN A 1 88 ? -19.990 -19.954 34.271 1.00 69.50 88 GLN A C 1
ATOM 708 O O . GLN A 1 88 ? -19.755 -21.091 34.670 1.00 69.50 88 GLN A O 1
ATOM 713 N N . ARG A 1 89 ? -19.811 -18.878 35.047 1.00 65.12 89 ARG A N 1
ATOM 714 C CA . ARG A 1 89 ? -19.295 -18.903 36.425 1.00 65.12 89 ARG A CA 1
ATOM 715 C C . ARG A 1 89 ? -20.397 -18.754 37.489 1.00 65.12 89 ARG A C 1
ATOM 717 O O . ARG A 1 89 ? -20.074 -18.670 38.672 1.00 65.12 89 ARG A O 1
ATOM 724 N N . ARG A 1 90 ? -21.661 -18.689 37.062 1.00 54.06 90 ARG A N 1
ATOM 725 C CA . ARG A 1 90 ? -22.882 -18.690 37.880 1.00 54.06 90 ARG A CA 1
ATOM 726 C C . ARG A 1 90 ? -23.622 -20.001 37.675 1.00 54.06 90 ARG A C 1
ATOM 728 O O . ARG A 1 90 ? -24.227 -20.456 38.666 1.00 54.06 90 ARG A O 1
#

Sequence (90 aa):
MHTIPGTGTVHHYETRRGHRLGVLIDHEGHRTLMIYNGEDPDSPRHTIELDRDEADQLAQLLQDPPIVDRVTELERRLAALEKRLTSQRR

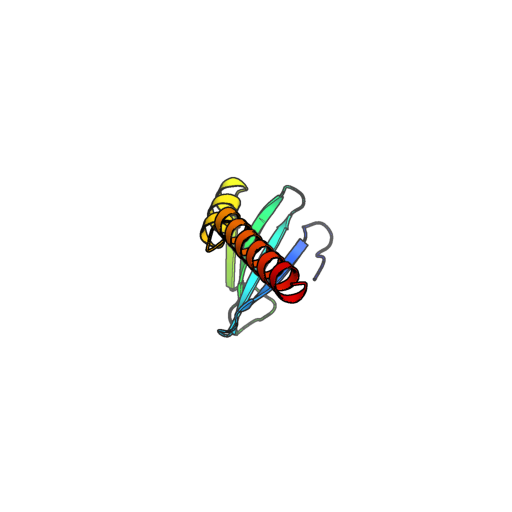Radius of gyration: 20.08 Å; chains: 1; bounding box: 42×33×58 Å

pLDDT: mean 80.84, std 12.36, range [40.47, 93.81]

Organism: Thermomonospora curvata (strain ATCC 19995 / DSM 43183 / JCM 3096 / KCTC 9072 / NBRC 15933 / NCIMB 10081 / Henssen B9) (NCBI:txid471852)

Foldseek 3Di:
DDDDPQFADKDWDADPVGWIWIWGQGPVGKIKIFTCDPPDPPHGPDIDTDDPVRVVVVVCVVDPPPVVVVVVVVVVVVVVVVVVVVVVVD

Secondary structure (DSSP, 8-state):
--EETTTEEEEEEE-TTS-EEEEEE-SS--EEEEEE-TT-SSS-SEEEEE-HHHHHHHHHHH-SS-HHHHHHHHHHHHHHHHHHHHHTT-